Protein AF-A0A934SQM3-F1 (afdb_monomer_lite)

Radius of gyration: 33.52 Å; chains: 1; bounding box: 64×57×64 Å

Foldseek 3Di:
DQDPVNVVVVVVVVVVVVVVVVVVVVVVVVVVVVVVCVVVVPDVVNVVVPPPVPPPPPPPCPPPPQPQQQFAPDPPDTDSPDPDDDDPVCVVQCVPPRNVSRNVRGDD

pLDDT: mean 78.28, std 13.0, range [48.25, 94.12]

Structure (mmCIF, N/CA/C/O backbone):
data_AF-A0A934SQM3-F1
#
_entry.id   AF-A0A934SQM3-F1
#
loop_
_atom_site.group_PDB
_atom_site.id
_atom_site.type_symbol
_atom_site.label_atom_id
_atom_site.label_alt_id
_atom_site.label_comp_id
_atom_site.label_asym_id
_atom_site.label_entity_id
_atom_site.label_seq_id
_atom_site.pdbx_PDB_ins_code
_atom_site.Cartn_x
_atom_site.Cartn_y
_atom_site.Cartn_z
_atom_site.occupancy
_atom_site.B_iso_or_equiv
_atom_site.auth_seq_id
_atom_site.auth_comp_id
_atom_site.auth_asym_id
_atom_site.auth_atom_id
_atom_site.pdbx_PDB_model_num
ATOM 1 N N . MET A 1 1 ? -11.418 -3.636 40.369 1.00 63.69 1 MET A N 1
ATOM 2 C CA . MET A 1 1 ? -10.398 -4.090 39.401 1.00 63.69 1 MET A CA 1
ATOM 3 C C . MET A 1 1 ? -11.100 -4.240 38.066 1.00 63.69 1 MET A C 1
ATOM 5 O O . MET A 1 1 ? -12.050 -5.009 38.017 1.00 63.69 1 MET A O 1
ATOM 9 N N . THR A 1 2 ? -10.732 -3.470 37.041 1.00 70.06 2 THR A N 1
ATOM 10 C CA . THR A 1 2 ? -11.282 -3.677 35.693 1.00 70.06 2 THR A CA 1
ATOM 11 C C . THR A 1 2 ? -10.846 -5.050 35.206 1.00 70.06 2 THR A C 1
ATOM 13 O O . THR A 1 2 ? -9.671 -5.411 35.302 1.00 70.06 2 THR A O 1
ATOM 16 N N . THR A 1 3 ? -11.800 -5.856 34.760 1.00 89.19 3 THR A N 1
ATOM 17 C CA . THR A 1 3 ? -11.498 -7.218 34.319 1.00 89.19 3 THR A CA 1
ATOM 18 C C . THR A 1 3 ? -10.890 -7.184 32.919 1.00 89.19 3 THR A C 1
ATOM 20 O O . THR A 1 3 ? -11.181 -6.300 32.110 1.00 89.19 3 THR A O 1
ATOM 23 N N . LEU A 1 4 ? -10.041 -8.161 32.598 1.00 89.94 4 LEU A N 1
ATOM 24 C CA . LEU A 1 4 ? -9.428 -8.271 31.269 1.00 89.94 4 LEU A CA 1
ATOM 25 C C . LEU A 1 4 ? -10.486 -8.338 30.147 1.00 89.94 4 LEU A C 1
ATOM 27 O O . LEU A 1 4 ? -10.278 -7.807 29.058 1.00 89.94 4 LEU A O 1
ATOM 31 N N . ALA A 1 5 ? -11.654 -8.919 30.438 1.00 89.38 5 ALA A N 1
ATOM 32 C CA . ALA A 1 5 ? -12.787 -8.972 29.519 1.00 89.38 5 ALA A CA 1
ATOM 33 C C . ALA A 1 5 ? -13.370 -7.581 29.202 1.00 89.38 5 ALA A C 1
ATOM 35 O O . ALA A 1 5 ? -13.632 -7.277 28.038 1.00 89.38 5 ALA A O 1
ATOM 36 N N . GLU A 1 6 ? -13.530 -6.714 30.206 1.00 89.88 6 GLU A N 1
ATOM 37 C CA . GLU A 1 6 ? -14.031 -5.344 30.017 1.00 89.88 6 GLU A CA 1
ATOM 38 C C . GLU A 1 6 ? -13.049 -4.477 29.219 1.00 89.88 6 GLU A C 1
ATOM 40 O O . GLU A 1 6 ? -13.468 -3.707 28.352 1.00 89.88 6 GLU A O 1
ATOM 45 N N . LEU A 1 7 ? -11.741 -4.635 29.459 1.00 92.88 7 LEU A N 1
ATOM 46 C CA . LEU A 1 7 ? -10.703 -3.954 28.677 1.00 92.88 7 LEU A CA 1
ATOM 47 C C . LEU A 1 7 ? -10.741 -4.374 27.204 1.00 92.88 7 LEU A C 1
ATOM 49 O O . LEU A 1 7 ? -10.755 -3.513 26.325 1.00 92.88 7 LEU A O 1
ATOM 53 N N . ASN A 1 8 ? -10.830 -5.677 26.926 1.00 92.31 8 ASN A N 1
ATOM 54 C CA . ASN A 1 8 ? -10.897 -6.184 25.555 1.00 92.31 8 ASN A CA 1
ATOM 55 C C . ASN A 1 8 ? -12.153 -5.707 24.818 1.00 92.31 8 ASN A C 1
ATOM 57 O O . ASN A 1 8 ? -12.070 -5.328 23.650 1.00 92.31 8 ASN A O 1
ATOM 61 N N . LYS A 1 9 ? -13.304 -5.662 25.500 1.00 94.00 9 LYS A N 1
ATOM 62 C CA . LYS A 1 9 ? -14.544 -5.135 24.917 1.00 94.00 9 LYS A CA 1
ATOM 63 C C . LYS A 1 9 ? -14.394 -3.664 24.518 1.00 94.00 9 LYS A C 1
ATOM 65 O O . LYS A 1 9 ? -14.745 -3.293 23.401 1.00 94.00 9 LYS A O 1
ATOM 70 N N . LYS A 1 10 ? -13.790 -2.849 25.387 1.00 91.69 10 LYS A N 1
ATOM 71 C CA . LYS A 1 10 ? -13.544 -1.426 25.116 1.00 91.69 10 LYS A CA 1
ATOM 72 C C . LYS A 1 10 ? -12.554 -1.205 23.967 1.00 91.69 10 LYS A C 1
ATOM 74 O O . LYS A 1 10 ? -12.735 -0.281 23.180 1.00 91.69 10 LYS A O 1
ATOM 79 N N . ILE A 1 11 ? -11.535 -2.060 23.837 1.00 93.75 11 ILE A N 1
ATOM 80 C CA . ILE A 1 11 ? -10.600 -2.034 22.700 1.00 93.75 11 ILE A CA 1
ATOM 81 C C . ILE A 1 11 ? -11.339 -2.335 21.394 1.00 93.75 11 ILE A C 1
ATOM 83 O O . ILE A 1 11 ? -11.167 -1.601 20.423 1.00 93.75 11 ILE A O 1
ATOM 87 N N . ALA A 1 12 ? -12.178 -3.372 21.372 1.00 93.06 12 ALA A N 1
ATOM 88 C CA . ALA A 1 12 ? -12.932 -3.748 20.179 1.00 93.06 12 ALA A CA 1
ATOM 89 C C . ALA A 1 12 ? -13.899 -2.637 19.733 1.00 93.06 12 ALA A C 1
ATOM 91 O O . ALA A 1 12 ? -13.946 -2.297 18.552 1.00 93.06 12 ALA A O 1
ATOM 92 N N . GLU A 1 13 ? -14.619 -2.020 20.675 1.00 92.69 13 GLU A N 1
ATOM 93 C CA . GLU A 1 13 ? -15.503 -0.882 20.392 1.00 92.69 13 GLU A CA 1
ATOM 94 C C . GLU A 1 13 ? -14.725 0.318 19.832 1.00 92.69 13 GLU A C 1
ATOM 96 O O . GLU A 1 13 ? -15.120 0.902 18.822 1.00 92.69 13 GLU A O 1
ATOM 101 N N . MET A 1 14 ? -13.577 0.649 20.430 1.00 94.12 14 MET A N 1
ATOM 102 C CA . MET A 1 14 ? -12.735 1.757 19.974 1.00 94.12 14 MET A CA 1
ATOM 103 C C . MET A 1 14 ? -12.121 1.490 18.591 1.00 94.12 14 MET A C 1
ATOM 105 O O . MET A 1 14 ? -12.052 2.391 17.756 1.00 94.12 14 MET A O 1
ATOM 109 N N . GLN A 1 15 ? -11.724 0.248 18.308 1.00 92.25 15 GLN A N 1
ATOM 110 C CA . GLN A 1 15 ? -11.250 -0.157 16.982 1.00 92.25 15 GLN A CA 1
ATOM 111 C C . GLN A 1 15 ? -12.362 -0.086 15.932 1.00 92.25 15 GLN A C 1
ATOM 113 O O . GLN A 1 15 ? -12.119 0.386 14.822 1.00 92.25 15 GLN A O 1
ATOM 118 N N . ALA A 1 16 ? -13.585 -0.502 16.273 1.00 93.00 16 ALA A N 1
ATOM 119 C CA . ALA A 1 16 ? -14.733 -0.388 15.378 1.00 93.00 16 ALA A CA 1
ATOM 120 C C . ALA A 1 16 ? -15.033 1.081 15.037 1.00 93.00 16 ALA A C 1
ATOM 122 O O . ALA A 1 16 ? -15.233 1.413 13.869 1.00 93.00 16 ALA A O 1
ATOM 123 N N . GLN A 1 17 ? -14.984 1.974 16.030 1.00 89.31 17 GLN A N 1
ATOM 124 C CA . GLN A 1 17 ? -15.137 3.416 15.821 1.00 89.31 17 GLN A CA 1
ATOM 125 C C . GLN A 1 17 ? -14.026 3.997 14.938 1.00 89.31 17 GLN A C 1
ATOM 127 O O . GLN A 1 17 ? -14.315 4.735 13.996 1.00 89.31 17 GLN A O 1
ATOM 132 N N . ALA A 1 18 ? -12.766 3.628 15.188 1.00 90.06 18 ALA A N 1
ATOM 133 C CA . ALA A 1 18 ? -11.634 4.079 14.381 1.00 90.06 18 ALA A CA 1
ATOM 134 C C . ALA A 1 18 ? -11.746 3.614 12.920 1.00 90.06 18 ALA A C 1
ATOM 136 O O . ALA A 1 18 ? -11.501 4.391 11.996 1.00 90.06 18 ALA A O 1
ATOM 137 N N . ASN A 1 19 ? -12.157 2.363 12.700 1.00 90.69 19 ASN A N 1
ATOM 138 C CA . ASN A 1 19 ? -12.364 1.825 11.359 1.00 90.69 19 ASN A CA 1
ATOM 139 C C . ASN A 1 19 ? -13.492 2.553 10.632 1.00 90.69 19 ASN A C 1
ATOM 141 O O . ASN A 1 19 ? -13.295 2.955 9.487 1.00 90.69 19 ASN A O 1
ATOM 145 N N . LYS A 1 20 ? -14.618 2.795 11.312 1.00 90.69 20 LYS A N 1
ATOM 146 C CA . LYS A 1 20 ? -15.749 3.540 10.753 1.00 90.69 20 LYS A CA 1
ATOM 147 C C . LYS A 1 20 ? -15.337 4.953 10.331 1.00 90.69 20 LYS A C 1
ATOM 149 O O . LYS A 1 20 ? -15.552 5.333 9.186 1.00 90.69 20 LYS A O 1
ATOM 154 N N . MET A 1 21 ? -14.641 5.686 11.203 1.00 90.31 21 MET A N 1
ATOM 155 C CA . MET A 1 21 ? -14.149 7.034 10.891 1.00 90.31 21 MET A CA 1
ATOM 156 C C . MET A 1 21 ? -13.151 7.028 9.723 1.00 90.31 21 MET A C 1
ATOM 158 O O . MET A 1 21 ? -13.128 7.941 8.901 1.00 90.31 21 MET A O 1
ATOM 162 N N . ARG A 1 22 ? -12.330 5.977 9.612 1.00 89.56 22 ARG A N 1
ATOM 163 C CA . ARG A 1 22 ? -11.402 5.809 8.490 1.00 89.56 22 ARG A CA 1
ATOM 164 C C . ARG A 1 22 ? -12.130 5.517 7.178 1.00 89.56 22 ARG A C 1
ATOM 166 O O . ARG A 1 22 ? -11.680 5.974 6.134 1.00 89.56 22 ARG A O 1
ATOM 173 N N . GLU A 1 23 ? -13.197 4.728 7.203 1.00 90.06 23 GLU A N 1
ATOM 174 C CA . GLU A 1 23 ? -14.008 4.428 6.018 1.00 90.06 23 GLU A CA 1
ATOM 175 C C . GLU A 1 23 ? -14.781 5.658 5.543 1.00 90.06 23 GLU A C 1
ATOM 177 O O . GLU A 1 23 ? -14.714 5.986 4.360 1.00 90.06 23 GLU A O 1
ATOM 182 N N . GLU A 1 24 ? -15.405 6.393 6.464 1.00 88.19 24 GLU A N 1
ATOM 183 C CA . GLU A 1 24 ? -16.077 7.665 6.179 1.00 88.19 24 GLU A CA 1
ATOM 184 C C . GLU A 1 24 ? -15.091 8.707 5.627 1.00 88.19 24 GLU A C 1
ATOM 186 O O . GLU A 1 24 ? -15.334 9.305 4.579 1.00 88.19 24 GLU A O 1
ATOM 191 N N . GLY A 1 25 ? -13.925 8.866 6.266 1.00 89.19 25 GLY A N 1
ATOM 192 C CA . GLY A 1 25 ? -12.877 9.773 5.793 1.00 89.19 25 GLY A CA 1
ATOM 193 C C . GLY A 1 25 ? -12.321 9.384 4.420 1.00 89.19 25 GLY A C 1
ATOM 194 O O . GLY A 1 25 ? -12.042 10.252 3.598 1.00 89.19 25 GLY A O 1
ATOM 195 N N . LYS A 1 26 ? -12.204 8.082 4.131 1.00 90.25 26 LYS A N 1
ATOM 196 C CA . LYS A 1 26 ? -11.815 7.597 2.800 1.00 90.25 26 LYS A CA 1
ATOM 197 C C . LYS A 1 26 ? -12.872 7.887 1.746 1.00 90.25 26 LYS A C 1
ATOM 199 O O . LYS A 1 26 ? -12.498 8.274 0.647 1.00 90.25 26 LYS A O 1
ATOM 204 N N . ALA A 1 27 ? -14.150 7.672 2.051 1.00 88.81 27 ALA A N 1
ATOM 205 C CA . ALA A 1 27 ? -15.235 7.951 1.115 1.00 88.81 27 ALA A CA 1
ATOM 206 C C . ALA A 1 27 ? -15.249 9.440 0.744 1.00 88.81 27 ALA A C 1
ATOM 208 O O . ALA A 1 27 ? -15.202 9.769 -0.438 1.00 88.81 27 ALA A O 1
ATOM 209 N N . ASN A 1 28 ? -15.163 10.314 1.750 1.00 92.94 28 ASN A N 1
ATOM 210 C CA . ASN A 1 28 ? -15.112 11.759 1.549 1.00 92.94 28 ASN A CA 1
ATOM 211 C C . ASN A 1 28 ? -13.864 12.185 0.748 1.00 92.94 28 ASN A C 1
ATOM 213 O O . ASN A 1 28 ? -13.965 12.905 -0.239 1.00 92.94 28 ASN A O 1
ATOM 217 N N . ALA A 1 29 ? -12.686 11.646 1.083 1.00 92.25 29 ALA A N 1
ATOM 218 C CA . ALA A 1 29 ? -11.466 11.920 0.321 1.00 92.25 29 ALA A CA 1
ATOM 219 C C . ALA A 1 29 ? -11.559 11.441 -1.140 1.00 92.25 29 ALA A C 1
ATOM 221 O O . ALA A 1 29 ? -11.053 12.104 -2.041 1.00 92.25 29 ALA A O 1
ATOM 222 N N . ILE A 1 30 ? -12.200 10.296 -1.399 1.00 90.06 30 ILE A N 1
ATOM 223 C CA . ILE A 1 30 ? -12.420 9.801 -2.764 1.00 90.06 30 ILE A CA 1
ATOM 224 C C . ILE A 1 30 ? -13.357 10.739 -3.532 1.00 90.06 30 ILE A C 1
ATOM 226 O O . ILE A 1 30 ? -13.103 10.997 -4.707 1.00 90.06 30 ILE A O 1
ATOM 230 N N . GLU A 1 31 ? -14.421 11.239 -2.906 1.00 91.75 31 GLU A N 1
ATOM 231 C CA . GLU A 1 31 ? -15.334 12.210 -3.521 1.00 91.75 31 GLU A CA 1
ATOM 232 C C . GLU A 1 31 ? -14.621 13.523 -3.853 1.00 91.75 31 GLU A C 1
ATOM 234 O O . GLU A 1 31 ? -14.711 13.989 -4.987 1.00 91.75 31 GLU A O 1
ATOM 239 N N . GLU A 1 32 ? -13.826 14.059 -2.926 1.00 91.38 32 GLU A N 1
ATOM 240 C CA . GLU A 1 32 ? -13.042 15.278 -3.147 1.00 91.38 32 GLU A CA 1
ATOM 241 C C . GLU A 1 32 ? -12.012 15.102 -4.276 1.00 91.38 32 GLU A C 1
ATOM 243 O O . GLU A 1 32 ? -11.856 15.970 -5.137 1.00 91.38 32 GLU A O 1
ATOM 248 N N . ILE A 1 33 ? -11.323 13.954 -4.322 1.00 90.19 33 ILE A N 1
ATOM 249 C CA . ILE A 1 33 ? -10.388 13.637 -5.409 1.00 90.19 33 ILE A CA 1
ATOM 250 C C . ILE A 1 33 ? -11.138 13.526 -6.738 1.00 90.19 33 ILE A C 1
ATOM 252 O O . ILE A 1 33 ? -10.644 14.032 -7.740 1.00 90.19 33 ILE A O 1
ATOM 256 N N . LYS A 1 34 ? -12.324 12.905 -6.774 1.00 88.12 34 LYS A N 1
ATOM 257 C CA . LYS A 1 34 ? -13.143 12.822 -7.996 1.00 88.12 34 LYS A CA 1
ATOM 258 C C . LYS A 1 34 ? -13.579 14.193 -8.495 1.00 88.12 34 LYS A C 1
ATOM 260 O O . LYS A 1 34 ? -13.417 14.460 -9.679 1.00 88.12 34 LYS A O 1
ATOM 265 N N . GLN A 1 35 ? -14.037 15.068 -7.605 1.00 91.69 35 GLN A N 1
ATOM 266 C CA . GLN A 1 35 ? -14.391 16.444 -7.960 1.00 91.69 35 GLN A CA 1
ATOM 267 C C . GLN A 1 35 ? -13.192 17.194 -8.547 1.00 91.69 35 GLN A C 1
ATOM 269 O O . GLN A 1 35 ? -13.301 17.789 -9.614 1.00 91.69 35 GLN A O 1
ATOM 274 N N . LYS A 1 36 ? -12.019 17.088 -7.913 1.00 91.12 36 LYS A N 1
ATOM 275 C CA . LYS A 1 36 ? -10.779 17.684 -8.432 1.00 91.12 36 LYS A CA 1
ATOM 276 C C . LYS A 1 36 ? -10.342 17.064 -9.763 1.00 91.12 36 LYS A C 1
ATOM 278 O O . LYS A 1 36 ? -9.829 17.772 -10.624 1.00 91.12 36 LYS A O 1
ATOM 283 N N . MET A 1 37 ? -10.540 15.760 -9.959 1.00 88.44 37 MET A N 1
ATOM 284 C CA . MET A 1 37 ? -10.265 15.113 -11.246 1.00 88.44 37 MET A CA 1
ATOM 285 C C . MET A 1 37 ? -11.161 15.666 -12.358 1.00 88.44 37 MET A C 1
ATOM 287 O O . MET A 1 37 ? -10.663 15.914 -13.452 1.00 88.44 37 MET A O 1
ATOM 291 N N . GLU A 1 38 ? -12.445 15.903 -12.082 1.00 88.88 38 GLU A N 1
ATOM 292 C CA . GLU A 1 38 ? -13.386 16.490 -13.044 1.00 88.88 38 GLU A CA 1
ATOM 293 C C . GLU A 1 38 ? -13.096 17.974 -13.320 1.00 88.88 38 GLU A C 1
ATOM 295 O O . GLU A 1 38 ? -13.052 18.374 -14.481 1.00 88.88 38 GLU A O 1
ATOM 300 N N . GLU A 1 39 ? -12.835 18.777 -12.282 1.00 92.00 39 GLU A N 1
ATOM 301 C CA . GLU A 1 39 ? -12.562 20.219 -12.399 1.00 92.00 39 GLU A CA 1
ATOM 302 C C . GLU A 1 39 ? -11.300 20.513 -13.219 1.00 92.00 39 GLU A C 1
ATOM 304 O O . GLU A 1 39 ? -11.292 21.395 -14.078 1.00 92.00 39 GLU A O 1
ATOM 309 N N . PHE A 1 40 ? -10.233 19.751 -12.978 1.00 90.12 40 PHE A N 1
ATOM 310 C CA . PHE A 1 40 ? -8.936 19.959 -13.621 1.00 90.12 40 PHE A CA 1
ATOM 311 C C . PHE A 1 40 ? -8.682 19.010 -14.800 1.00 90.12 40 PHE A C 1
ATOM 313 O O . PHE A 1 40 ? -7.572 18.993 -15.332 1.00 90.12 40 PHE A O 1
ATOM 320 N N . ALA A 1 41 ? -9.682 18.214 -15.200 1.00 86.88 41 ALA A N 1
ATOM 321 C CA . ALA A 1 41 ? -9.558 17.162 -16.213 1.00 86.88 41 ALA A CA 1
ATOM 322 C C . ALA A 1 41 ? -8.340 16.235 -15.983 1.00 86.88 41 ALA A C 1
ATOM 324 O O . ALA A 1 41 ? -7.684 15.800 -16.931 1.00 86.88 41 ALA A O 1
ATOM 325 N N . ILE A 1 42 ? -8.024 15.946 -14.715 1.00 86.06 42 ILE A N 1
ATOM 326 C CA . ILE A 1 42 ? -6.892 15.101 -14.317 1.00 86.06 42 ILE A CA 1
ATOM 327 C C . ILE A 1 42 ? -7.301 13.643 -14.479 1.00 86.06 42 ILE A C 1
ATOM 329 O O . ILE A 1 42 ? -8.277 13.180 -13.886 1.00 86.06 42 ILE A O 1
ATOM 333 N N . THR A 1 43 ? -6.515 12.887 -15.236 1.00 83.62 43 THR A N 1
ATOM 334 C CA . THR A 1 43 ? -6.712 11.445 -15.369 1.00 83.62 43 THR A CA 1
ATOM 335 C C . THR A 1 43 ? -5.907 10.678 -14.309 1.00 83.62 43 THR A C 1
ATOM 337 O O . THR A 1 43 ? -4.870 11.155 -13.840 1.00 83.62 43 THR A O 1
ATOM 340 N N . PRO A 1 44 ? -6.301 9.444 -13.932 1.00 80.56 44 PRO A N 1
ATOM 341 C CA . PRO A 1 44 ? -5.486 8.591 -13.054 1.00 80.56 44 PRO A CA 1
ATOM 342 C C . PRO A 1 44 ? -4.045 8.379 -13.560 1.00 80.56 44 PRO A C 1
ATOM 344 O O . PRO A 1 44 ? -3.130 8.104 -12.783 1.00 80.56 44 PRO A O 1
ATOM 347 N N . GLN A 1 45 ? -3.834 8.514 -14.867 1.00 80.00 45 GLN A N 1
ATOM 348 C CA . GLN A 1 45 ? -2.547 8.436 -15.538 1.00 80.00 45 GLN A CA 1
ATOM 349 C C . GLN A 1 45 ? -1.661 9.641 -15.199 1.00 80.00 45 GLN A C 1
ATOM 351 O O . GLN A 1 45 ? -0.470 9.443 -14.959 1.00 80.00 45 GLN A O 1
ATOM 356 N N . ASP A 1 46 ? -2.237 10.841 -15.090 1.00 77.69 46 ASP A N 1
ATOM 357 C CA . ASP A 1 46 ? -1.531 12.071 -14.695 1.00 77.69 46 ASP A CA 1
ATOM 358 C C . ASP A 1 46 ? -1.100 12.037 -13.223 1.00 77.69 46 ASP A C 1
ATOM 360 O O . ASP A 1 46 ? -0.063 12.583 -12.851 1.00 77.69 46 ASP A O 1
ATOM 364 N N . LEU A 1 47 ? -1.849 11.310 -12.389 1.00 80.19 47 LEU A N 1
ATOM 365 C CA . LEU A 1 47 ? -1.495 11.024 -10.995 1.00 80.19 47 LEU A CA 1
ATOM 366 C C . LEU A 1 47 ? -0.440 9.910 -10.850 1.00 80.19 47 LEU A C 1
ATOM 368 O O . LEU A 1 47 ? -0.070 9.541 -9.736 1.00 80.19 47 LEU A O 1
ATOM 372 N N . GLY A 1 48 ? 0.040 9.338 -11.959 1.00 77.75 48 GLY A N 1
ATOM 373 C CA . GLY A 1 48 ? 1.039 8.269 -11.948 1.00 77.75 48 GLY A CA 1
ATOM 374 C C . GLY A 1 48 ? 0.495 6.887 -11.563 1.00 77.75 48 GLY A C 1
ATOM 375 O O . GLY A 1 48 ? 1.287 5.963 -11.379 1.00 77.75 48 GLY A O 1
ATOM 376 N N . PHE A 1 49 ? -0.833 6.708 -11.482 1.00 74.06 49 PHE A N 1
ATOM 377 C CA . PHE A 1 49 ? -1.470 5.392 -11.294 1.00 74.06 49 PHE A CA 1
ATOM 378 C C . PHE A 1 49 ? -1.603 4.601 -12.601 1.00 74.06 49 PHE A C 1
ATOM 380 O O . PHE A 1 49 ? -1.982 3.426 -12.592 1.00 74.06 49 PHE A O 1
ATOM 387 N N . GLY A 1 50 ? -1.262 5.217 -13.735 1.00 60.97 50 GLY A N 1
ATOM 388 C CA . GLY A 1 50 ? -1.094 4.502 -14.990 1.00 60.97 50 GLY A CA 1
ATOM 389 C C . GLY A 1 50 ? 0.012 3.460 -14.845 1.00 60.97 50 GLY A C 1
ATOM 390 O O . GLY A 1 50 ? 1.136 3.791 -14.466 1.00 60.97 50 GLY A O 1
ATOM 391 N N . HIS A 1 51 ? -0.287 2.200 -15.173 1.00 60.16 51 HIS A N 1
ATOM 392 C CA . HIS A 1 51 ? 0.739 1.187 -15.398 1.00 60.16 51 HIS A CA 1
ATOM 393 C C . HIS A 1 51 ? 1.619 1.670 -16.554 1.00 60.16 51 HIS A C 1
ATOM 395 O O . HIS A 1 51 ? 1.372 1.363 -17.717 1.00 60.16 51 HIS A O 1
ATOM 401 N N . GLN A 1 52 ? 2.667 2.430 -16.239 1.00 60.22 52 GLN A N 1
ATOM 402 C CA . GLN A 1 52 ? 3.830 2.527 -17.095 1.00 60.22 52 GLN A CA 1
ATOM 403 C C . GLN A 1 52 ? 4.338 1.094 -17.172 1.00 60.22 52 GLN A C 1
ATOM 405 O O . GLN A 1 52 ? 5.001 0.613 -16.249 1.00 60.22 52 GLN A O 1
ATOM 410 N N . ALA A 1 53 ? 3.940 0.374 -18.223 1.00 59.78 53 ALA A N 1
ATOM 411 C CA . ALA A 1 53 ? 4.579 -0.863 -18.610 1.00 59.78 53 ALA A CA 1
ATOM 412 C C . ALA A 1 53 ? 6.051 -0.494 -18.721 1.00 59.78 53 ALA A C 1
ATOM 414 O O . ALA A 1 53 ? 6.456 0.142 -19.692 1.00 59.78 53 ALA A O 1
ATOM 415 N N . LYS A 1 54 ? 6.829 -0.759 -17.661 1.00 60.97 54 LYS A N 1
ATOM 416 C CA . LYS A 1 54 ? 8.253 -0.461 -17.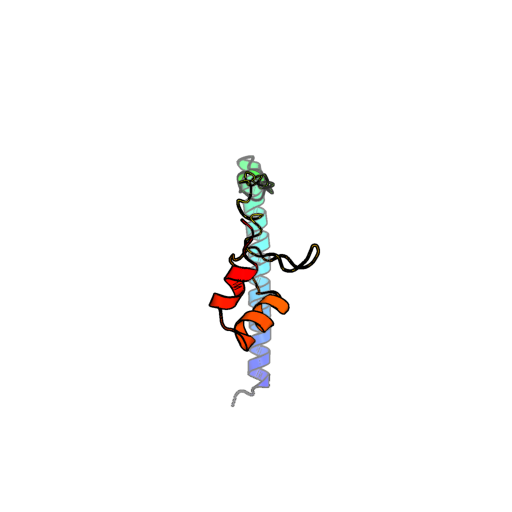654 1.00 60.97 54 LYS A CA 1
ATOM 417 C C . LYS A 1 54 ? 8.769 -1.204 -18.861 1.00 60.97 54 LYS A C 1
ATOM 419 O O . LYS A 1 54 ? 8.773 -2.435 -18.839 1.00 60.97 54 LYS A O 1
ATOM 424 N N . ALA A 1 55 ? 9.114 -0.462 -19.914 1.00 56.84 55 ALA A N 1
ATOM 425 C CA . ALA A 1 55 ? 9.713 -1.027 -21.101 1.00 56.84 55 ALA A CA 1
ATOM 426 C C . ALA A 1 55 ? 10.843 -1.894 -20.571 1.00 56.84 55 ALA A C 1
ATOM 428 O O . ALA A 1 55 ? 11.751 -1.399 -19.891 1.00 56.84 55 ALA A O 1
ATOM 429 N N . LYS A 1 56 ? 10.675 -3.210 -20.720 1.00 57.44 56 LYS A N 1
ATOM 430 C CA . LYS A 1 56 ? 11.600 -4.204 -20.204 1.00 57.44 56 LYS A CA 1
ATOM 431 C C . LYS A 1 56 ? 12.900 -3.846 -20.886 1.00 57.44 56 LYS A C 1
ATOM 433 O O . LYS A 1 56 ? 13.022 -4.099 -22.078 1.00 57.44 56 LYS A O 1
ATOM 438 N N . LYS A 1 57 ? 13.803 -3.153 -20.176 1.00 56.78 57 LYS A N 1
ATOM 439 C CA . LYS A 1 57 ? 15.112 -2.789 -20.708 1.00 56.78 57 LYS A CA 1
ATOM 440 C C . LYS A 1 57 ? 15.686 -4.112 -21.172 1.00 56.78 57 LYS A C 1
ATOM 442 O O . LYS A 1 57 ? 16.002 -4.963 -20.339 1.00 56.78 57 LYS A O 1
ATOM 447 N N . THR A 1 58 ? 15.701 -4.329 -22.482 1.00 54.84 58 THR A N 1
ATOM 448 C CA . THR A 1 58 ? 16.371 -5.462 -23.091 1.00 54.84 58 THR A CA 1
ATOM 449 C C . THR A 1 58 ? 17.808 -5.244 -22.699 1.00 54.84 58 THR A C 1
ATOM 451 O O . THR A 1 58 ? 18.475 -4.349 -23.216 1.00 54.84 58 THR A O 1
ATOM 454 N N . LYS A 1 59 ? 18.220 -5.949 -21.644 1.00 54.44 59 LYS A N 1
ATOM 455 C CA . LYS A 1 59 ? 19.579 -5.926 -21.143 1.00 54.44 59 LYS A CA 1
ATOM 456 C C . LYS A 1 59 ? 20.417 -6.242 -22.364 1.00 54.44 59 LYS A C 1
ATOM 458 O O . LYS A 1 59 ? 20.270 -7.334 -22.907 1.00 54.44 59 LYS A O 1
ATOM 463 N N . ALA A 1 60 ? 21.162 -5.246 -22.845 1.00 54.06 60 ALA A N 1
ATOM 464 C CA . ALA A 1 60 ? 22.079 -5.429 -23.949 1.00 54.06 60 ALA A CA 1
ATOM 465 C C . ALA A 1 60 ? 22.853 -6.699 -23.624 1.00 54.06 60 ALA A C 1
ATOM 467 O O . ALA A 1 60 ? 23.434 -6.810 -22.538 1.00 54.06 60 ALA A O 1
ATOM 468 N N . THR A 1 61 ? 22.719 -7.696 -24.489 1.00 52.19 61 THR A N 1
ATOM 469 C CA . THR A 1 61 ? 23.381 -8.981 -24.364 1.00 52.19 61 THR A CA 1
ATOM 470 C C . THR A 1 61 ? 24.867 -8.683 -24.481 1.00 52.19 61 THR A C 1
ATOM 472 O O . THR A 1 61 ? 25.438 -8.691 -25.566 1.00 52.19 61 THR A O 1
ATOM 475 N N . SER A 1 62 ? 25.506 -8.350 -23.357 1.00 54.53 62 SER A N 1
ATOM 476 C CA . SER A 1 62 ? 26.945 -8.479 -23.248 1.00 54.53 62 SER A CA 1
ATOM 477 C C . SER A 1 62 ? 27.203 -9.946 -23.529 1.00 54.53 62 SER A C 1
ATOM 479 O O . SER A 1 62 ? 26.770 -10.802 -22.752 1.00 54.53 62 SER A O 1
ATOM 481 N N . ILE A 1 63 ? 27.813 -10.229 -24.676 1.00 56.25 63 ILE A N 1
ATOM 482 C CA . ILE A 1 63 ? 28.292 -11.558 -25.035 1.00 56.25 63 ILE A CA 1
ATOM 483 C C . ILE A 1 63 ? 29.013 -12.096 -23.793 1.00 56.25 63 ILE A C 1
ATOM 485 O O . ILE A 1 63 ? 29.990 -11.475 -23.359 1.00 56.25 63 ILE A O 1
ATOM 489 N N . PRO A 1 64 ? 28.521 -13.170 -23.150 1.00 48.25 64 PRO A N 1
ATOM 490 C CA . PRO A 1 64 ? 29.195 -13.695 -21.983 1.00 48.25 64 PRO A CA 1
ATOM 491 C C . PRO A 1 64 ? 30.564 -14.181 -22.449 1.00 48.25 64 PRO A C 1
ATOM 493 O O . PRO A 1 64 ? 30.651 -15.113 -23.246 1.00 48.25 64 PRO A O 1
ATOM 496 N N . LYS A 1 65 ? 31.640 -13.600 -21.914 1.00 54.22 65 LYS A N 1
ATOM 497 C CA . LYS A 1 65 ? 33.007 -14.154 -21.981 1.00 54.22 65 LYS A CA 1
ATOM 498 C C . LYS A 1 65 ? 33.136 -15.494 -21.220 1.00 54.22 65 LYS A C 1
ATOM 500 O O . LYS A 1 65 ? 34.229 -15.892 -20.849 1.00 54.22 65 LYS A O 1
ATOM 505 N N . ASP A 1 66 ? 32.026 -16.198 -20.999 1.00 51.91 66 ASP A N 1
ATOM 506 C CA . ASP A 1 66 ? 31.851 -17.243 -19.985 1.00 51.91 66 ASP A CA 1
ATOM 507 C C . ASP A 1 66 ? 31.639 -18.648 -20.575 1.00 51.91 66 ASP A C 1
ATOM 509 O O . ASP A 1 66 ? 31.142 -19.556 -19.915 1.00 51.91 66 ASP A O 1
ATOM 513 N N . ARG A 1 67 ? 32.047 -18.863 -21.829 1.00 53.62 67 ARG A N 1
ATOM 514 C CA . ARG A 1 67 ? 32.203 -20.214 -22.403 1.00 53.62 67 ARG A CA 1
ATOM 515 C C . ARG A 1 67 ? 33.651 -20.565 -22.724 1.00 53.62 67 ARG A C 1
ATOM 517 O O . ARG A 1 67 ? 33.902 -21.423 -23.564 1.00 53.62 67 ARG A O 1
ATOM 524 N N . ILE A 1 68 ? 34.611 -19.946 -22.044 1.00 59.78 68 ILE A N 1
ATOM 525 C CA . ILE A 1 68 ? 35.971 -20.480 -22.053 1.00 59.78 68 ILE A CA 1
ATOM 526 C C . ILE A 1 68 ? 35.944 -21.693 -21.121 1.00 59.78 68 ILE A C 1
ATOM 528 O O . ILE A 1 68 ? 35.943 -21.561 -19.899 1.00 59.78 68 ILE A O 1
ATOM 532 N N . VAL A 1 69 ? 35.822 -22.889 -21.699 1.00 61.88 69 VAL A N 1
ATOM 533 C CA . VAL A 1 69 ? 36.182 -24.116 -20.984 1.00 61.88 69 VAL A CA 1
ATOM 534 C C . VAL A 1 69 ? 37.648 -23.934 -20.616 1.00 61.88 69 VAL A C 1
ATOM 536 O O . VAL A 1 69 ? 38.463 -23.704 -21.503 1.00 61.88 69 VAL A O 1
ATOM 539 N N . ALA A 1 70 ? 37.954 -23.918 -19.322 1.00 71.25 70 ALA A N 1
ATOM 540 C CA . ALA A 1 70 ? 39.322 -23.775 -18.839 1.00 71.25 70 ALA A CA 1
ATOM 541 C C . ALA A 1 70 ? 39.925 -25.147 -18.536 1.00 71.25 70 ALA A C 1
ATOM 543 O O . ALA A 1 70 ? 41.129 -25.317 -18.672 1.00 71.25 70 ALA A O 1
ATOM 544 N N . TYR A 1 71 ? 39.091 -26.123 -18.156 1.00 78.12 71 TYR A N 1
ATOM 545 C CA . TYR A 1 71 ? 39.500 -27.479 -17.819 1.00 78.12 71 TYR A CA 1
ATOM 546 C C . TYR A 1 71 ? 38.518 -28.515 -18.392 1.00 78.12 71 TYR A C 1
ATOM 548 O O . TYR A 1 71 ? 37.304 -28.370 -18.243 1.00 78.12 71 TYR A O 1
ATOM 556 N N . LYS A 1 72 ? 39.013 -29.580 -19.027 1.00 80.75 72 LYS A N 1
ATOM 557 C CA . LYS A 1 72 ? 38.218 -30.657 -19.639 1.00 80.75 72 LYS A CA 1
ATOM 558 C C . LYS A 1 72 ? 38.799 -32.021 -19.273 1.00 80.75 72 LYS A C 1
ATOM 560 O O . LYS A 1 72 ? 39.950 -32.304 -19.586 1.00 80.75 72 LYS A O 1
ATOM 565 N N . LYS A 1 73 ? 37.982 -32.876 -18.652 1.00 78.44 73 LYS A N 1
ATOM 566 C CA . LYS A 1 73 ? 38.320 -34.282 -18.374 1.00 78.44 73 LYS A CA 1
ATOM 567 C C . LYS A 1 73 ? 37.730 -35.230 -19.422 1.00 78.44 73 LYS A C 1
ATOM 569 O O . LYS A 1 73 ? 38.380 -36.197 -19.801 1.00 78.44 73 LYS A O 1
ATOM 574 N N . SER A 1 74 ? 36.536 -34.929 -19.934 1.00 74.56 74 SER A N 1
ATOM 575 C CA . SER A 1 74 ? 35.879 -35.676 -21.017 1.00 74.56 74 SER A CA 1
ATOM 576 C C . SER A 1 74 ? 34.934 -34.766 -21.815 1.00 74.56 74 SER A C 1
ATOM 578 O O . SER A 1 74 ? 34.778 -33.590 -21.491 1.00 74.56 74 SER A O 1
ATOM 580 N N . GLU A 1 75 ? 34.321 -35.267 -22.892 1.00 66.75 75 GLU A N 1
ATOM 581 C CA . GLU A 1 75 ? 33.392 -34.481 -23.724 1.00 66.75 75 GLU A CA 1
ATOM 582 C C . GLU A 1 75 ? 32.167 -33.970 -22.949 1.00 66.75 75 GLU A C 1
ATOM 584 O O . GLU A 1 75 ? 31.670 -32.884 -23.236 1.00 66.75 75 GLU A O 1
ATOM 589 N N . THR A 1 76 ? 31.756 -34.695 -21.905 1.00 70.62 76 THR A N 1
ATOM 590 C CA . THR A 1 76 ? 30.645 -34.333 -21.016 1.00 70.62 76 THR A CA 1
ATOM 591 C C . THR A 1 76 ? 31.097 -33.649 -1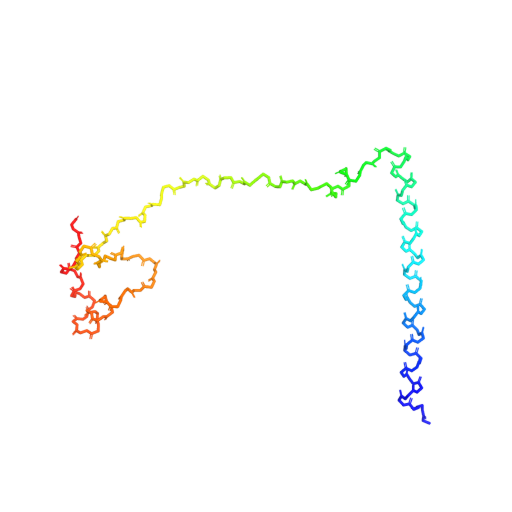9.722 1.00 70.62 76 THR A C 1
ATOM 593 O O . THR A 1 76 ? 30.301 -32.968 -19.079 1.00 70.62 76 THR A O 1
ATOM 596 N N . GLU A 1 77 ? 32.364 -33.803 -19.321 1.00 78.00 77 GLU A N 1
ATOM 597 C CA . GLU A 1 77 ? 32.915 -33.253 -18.078 1.00 78.00 77 GLU A CA 1
ATOM 598 C C . GLU A 1 77 ? 33.877 -32.088 -18.356 1.00 78.00 77 GLU A C 1
ATOM 600 O O . GLU A 1 77 ? 35.101 -32.243 -18.427 1.00 78.00 77 GLU A O 1
ATOM 605 N N . THR A 1 78 ? 33.307 -30.889 -18.480 1.00 79.00 78 THR A N 1
ATOM 606 C CA . THR A 1 78 ? 34.034 -29.623 -18.673 1.00 79.00 78 THR A CA 1
ATOM 607 C C . THR A 1 78 ? 33.797 -28.659 -17.513 1.00 79.00 78 THR A C 1
ATOM 609 O O . THR A 1 78 ? 32.685 -28.573 -16.994 1.00 79.00 78 THR A O 1
ATOM 612 N N . TRP A 1 79 ? 34.812 -27.884 -17.137 1.00 81.25 79 TRP A N 1
ATOM 613 C CA . TRP A 1 79 ? 34.732 -26.835 -16.124 1.00 81.25 79 TRP A CA 1
ATOM 614 C C . TRP A 1 79 ? 35.361 -25.535 -16.637 1.00 81.25 79 TRP A C 1
ATOM 616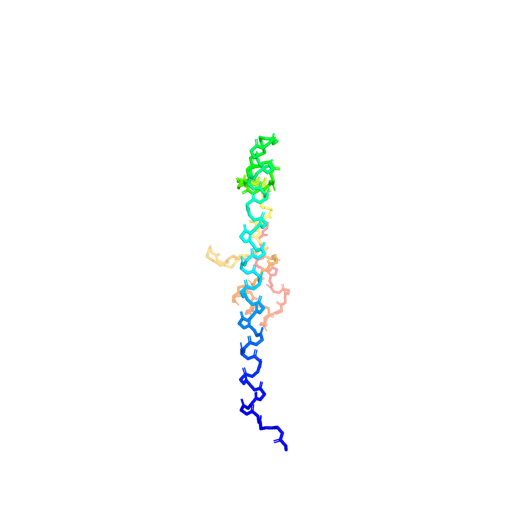 O O . TRP A 1 79 ? 36.471 -25.524 -17.166 1.00 81.25 79 TRP A O 1
ATOM 626 N N . SER A 1 80 ? 34.658 -24.415 -16.477 1.00 73.88 80 SER A N 1
ATOM 627 C CA . SER A 1 80 ? 35.104 -23.101 -16.963 1.00 73.88 80 SER A CA 1
ATOM 628 C C . SER A 1 80 ? 36.146 -22.422 -16.066 1.00 73.88 80 SER A C 1
ATOM 630 O O . SER A 1 80 ? 36.592 -21.327 -16.381 1.00 73.88 80 SER A O 1
ATOM 632 N N . GLY A 1 81 ? 36.532 -23.026 -14.933 1.00 71.38 81 GLY A N 1
ATOM 633 C CA . GLY A 1 81 ? 37.503 -22.434 -13.999 1.00 71.38 81 GLY A CA 1
ATOM 634 C C . GLY A 1 81 ? 37.032 -21.142 -13.309 1.00 71.38 81 GLY A C 1
ATOM 635 O O . GLY A 1 81 ? 37.796 -20.539 -12.561 1.00 71.38 81 GLY A O 1
ATOM 636 N N . GLY A 1 82 ? 35.790 -20.707 -13.565 1.00 72.06 82 GLY A N 1
ATOM 637 C CA . GLY A 1 82 ? 35.229 -19.431 -13.120 1.00 72.06 82 GLY A CA 1
ATOM 638 C C . GLY A 1 82 ? 34.402 -19.497 -11.829 1.00 72.06 82 GLY A C 1
ATOM 639 O O . GLY A 1 82 ? 34.443 -20.465 -11.066 1.00 72.06 82 GLY A O 1
ATOM 640 N N . ARG A 1 83 ? 33.618 -18.436 -11.581 1.00 55.47 83 ARG A N 1
ATOM 641 C CA . ARG A 1 83 ? 32.738 -18.309 -10.405 1.00 55.47 83 ARG A CA 1
ATOM 642 C C . ARG A 1 83 ? 31.520 -19.232 -10.537 1.00 55.47 83 ARG A C 1
ATOM 644 O O . ARG A 1 83 ? 30.546 -18.891 -11.196 1.00 55.47 83 ARG A O 1
ATOM 651 N N . GLY A 1 84 ? 31.565 -20.387 -9.878 1.00 66.69 84 GLY A N 1
ATOM 652 C CA . GLY A 1 84 ? 30.450 -21.332 -9.806 1.00 66.69 84 GLY A CA 1
ATOM 653 C C . GLY A 1 84 ? 30.791 -22.592 -9.003 1.00 66.69 84 GLY A C 1
ATOM 654 O O . GLY A 1 84 ? 31.953 -22.794 -8.637 1.00 66.69 84 GLY A O 1
ATOM 655 N N . PRO A 1 85 ? 29.796 -23.442 -8.695 1.00 72.88 85 PRO A N 1
ATOM 656 C CA . PRO A 1 85 ? 30.022 -24.686 -7.968 1.00 72.88 85 PRO A CA 1
ATOM 657 C C . PRO A 1 85 ? 30.973 -25.601 -8.747 1.00 72.88 85 PRO A C 1
ATOM 659 O O . PRO A 1 85 ? 30.745 -25.916 -9.915 1.00 72.88 85 PRO A O 1
ATO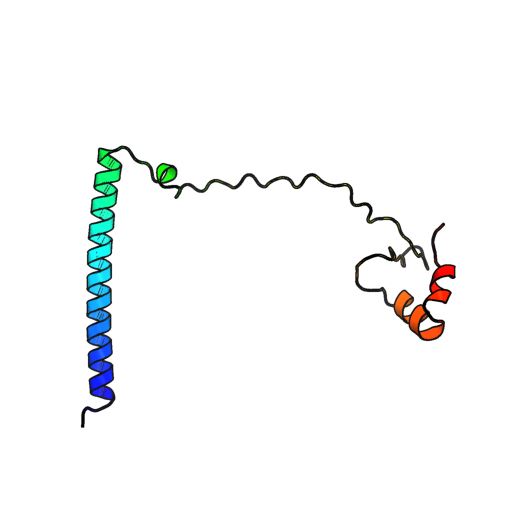M 662 N N . LYS A 1 86 ? 32.053 -26.035 -8.086 1.00 78.50 86 LYS A N 1
ATOM 663 C CA . LYS A 1 86 ? 33.021 -26.976 -8.663 1.00 78.50 86 LYS A CA 1
ATOM 664 C C . LYS A 1 86 ? 32.319 -28.313 -8.967 1.00 78.50 86 LYS A C 1
ATOM 666 O O . LYS A 1 86 ? 31.645 -28.833 -8.068 1.00 78.50 86 LYS A O 1
ATOM 671 N N . PRO A 1 87 ? 32.465 -28.884 -10.175 1.00 84.25 87 PRO A N 1
ATOM 672 C CA . PRO A 1 87 ? 31.927 -30.205 -10.482 1.00 84.25 87 PRO A CA 1
ATOM 673 C C . PRO A 1 87 ? 32.645 -31.284 -9.659 1.00 84.25 87 PRO A C 1
ATOM 675 O O . PRO A 1 87 ? 33.765 -31.073 -9.191 1.00 84.25 87 PRO A O 1
ATOM 678 N N . GLN A 1 88 ? 31.989 -32.431 -9.458 1.00 84.31 88 GLN A N 1
ATOM 679 C CA . GLN A 1 88 ? 32.469 -33.480 -8.544 1.00 84.31 88 GLN A CA 1
ATOM 680 C C . GLN A 1 88 ? 33.879 -33.964 -8.902 1.00 84.31 88 GLN A C 1
ATOM 682 O O . GLN A 1 88 ? 34.746 -33.995 -8.039 1.00 84.31 88 GLN A O 1
ATOM 687 N N . TRP A 1 89 ? 34.168 -34.178 -10.187 1.00 85.94 89 TRP A N 1
ATOM 688 C CA . TRP A 1 89 ? 35.499 -34.598 -10.630 1.00 85.94 89 TRP A CA 1
ATOM 689 C C . TRP A 1 89 ? 36.606 -33.577 -10.309 1.00 85.94 89 TRP A C 1
ATOM 691 O O . TRP A 1 89 ? 37.721 -33.976 -9.995 1.00 85.94 89 TRP A O 1
ATOM 701 N N . VAL A 1 90 ? 36.314 -32.268 -10.346 1.00 84.00 90 VAL A N 1
ATOM 702 C CA . VAL A 1 90 ? 37.282 -31.221 -9.964 1.00 84.00 90 VAL A CA 1
ATOM 703 C C . VAL A 1 90 ? 37.542 -31.275 -8.465 1.00 84.00 90 VAL A C 1
ATOM 705 O O . VAL A 1 90 ? 38.681 -31.118 -8.039 1.00 84.00 90 VAL A O 1
ATOM 708 N N . LYS A 1 91 ? 36.505 -31.518 -7.655 1.00 85.00 91 LYS A N 1
ATOM 709 C CA . LYS A 1 91 ? 36.665 -31.702 -6.207 1.00 85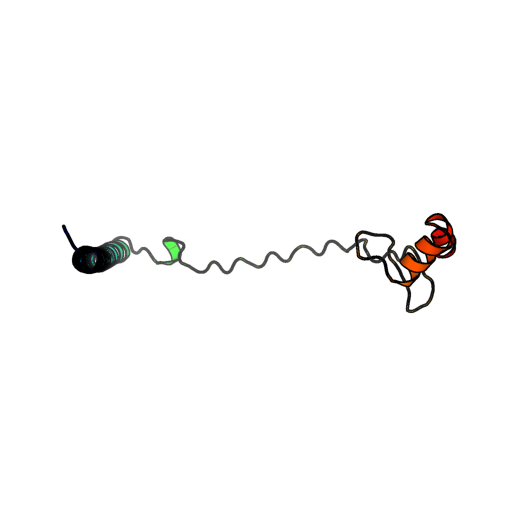.00 91 LYS A CA 1
ATOM 710 C C . LYS A 1 91 ? 37.502 -32.940 -5.908 1.00 85.00 91 LYS A C 1
ATOM 712 O O . LYS A 1 91 ? 38.441 -32.830 -5.135 1.00 85.00 91 LYS A O 1
ATOM 717 N N . ASP A 1 92 ? 37.226 -34.059 -6.572 1.00 85.25 92 ASP A N 1
ATOM 718 C CA . ASP A 1 92 ? 37.971 -35.304 -6.385 1.00 85.25 92 ASP A CA 1
ATOM 719 C C . ASP A 1 92 ? 39.450 -35.152 -6.754 1.00 85.25 92 ASP A C 1
ATOM 721 O O . ASP A 1 92 ? 40.313 -35.628 -6.022 1.00 85.25 92 ASP A O 1
ATOM 725 N N . VAL A 1 93 ? 39.757 -34.462 -7.860 1.00 83.31 93 VAL A N 1
ATOM 726 C CA . VAL A 1 93 ? 41.143 -34.169 -8.269 1.00 83.31 93 VAL A CA 1
ATOM 727 C C . VAL A 1 93 ? 41.833 -33.270 -7.241 1.00 83.31 93 VAL A C 1
ATOM 729 O O . VAL A 1 93 ? 42.926 -33.602 -6.790 1.00 83.31 93 VAL A O 1
ATOM 732 N N . ILE A 1 94 ? 41.174 -32.192 -6.800 1.00 84.00 94 ILE A N 1
ATOM 733 C CA . ILE A 1 94 ? 41.719 -31.285 -5.776 1.00 84.00 94 ILE A CA 1
ATOM 734 C C . ILE A 1 94 ? 41.946 -32.015 -4.446 1.00 84.00 94 ILE A C 1
ATOM 736 O O . ILE A 1 94 ? 42.952 -31.782 -3.783 1.00 84.00 94 ILE A O 1
ATOM 740 N N . SER A 1 95 ? 41.030 -32.896 -4.048 1.00 84.56 95 SER A N 1
ATOM 741 C CA . SER A 1 95 ? 41.125 -33.644 -2.795 1.00 84.56 95 SER A CA 1
ATOM 742 C C . SER A 1 95 ? 42.195 -34.736 -2.821 1.00 84.56 95 SER A C 1
ATOM 744 O O . SER A 1 95 ? 42.758 -35.030 -1.772 1.00 84.56 95 SER A O 1
ATOM 746 N N . LYS A 1 96 ? 42.470 -35.345 -3.981 1.00 80.81 96 LYS A N 1
ATOM 747 C CA . LYS A 1 96 ? 43.444 -36.443 -4.108 1.00 80.81 96 LYS A CA 1
ATOM 748 C C . LYS A 1 96 ? 44.862 -35.968 -4.408 1.00 80.81 96 LYS A C 1
ATOM 750 O O . LYS A 1 96 ? 45.805 -36.505 -3.842 1.00 80.81 96 LYS A O 1
ATOM 755 N N . GLU A 1 97 ? 45.010 -35.000 -5.308 1.00 75.81 97 GLU A N 1
ATOM 756 C CA . GLU A 1 97 ? 46.311 -34.590 -5.857 1.00 75.81 97 GLU A CA 1
ATOM 757 C C . GLU A 1 97 ? 46.576 -33.078 -5.710 1.00 75.81 97 GLU A C 1
ATOM 759 O O . GLU A 1 97 ? 47.594 -32.580 -6.185 1.00 75.81 97 GLU A O 1
ATOM 764 N N . GLY A 1 98 ? 45.686 -32.335 -5.042 1.00 78.81 98 GLY A N 1
ATOM 765 C CA . GLY A 1 98 ? 45.811 -30.888 -4.869 1.00 78.81 98 GLY A CA 1
ATOM 766 C C . GLY A 1 98 ? 45.337 -30.079 -6.081 1.00 78.81 98 GLY A C 1
ATOM 767 O O . GLY A 1 98 ? 44.919 -30.612 -7.109 1.00 78.81 98 GLY A O 1
ATOM 768 N N . ILE A 1 99 ? 45.359 -28.749 -5.950 1.00 75.06 99 ILE A N 1
ATOM 769 C CA . ILE A 1 99 ? 44.892 -27.828 -7.004 1.00 75.06 99 ILE A CA 1
ATOM 770 C C . ILE A 1 99 ? 45.802 -27.890 -8.244 1.00 75.06 99 ILE A C 1
ATOM 772 O O . ILE A 1 99 ? 45.300 -27.784 -9.361 1.00 75.06 99 ILE A O 1
ATOM 776 N N . ASP A 1 100 ? 47.096 -28.153 -8.062 1.00 77.19 100 ASP A N 1
ATOM 777 C CA . ASP A 1 100 ? 48.098 -28.200 -9.139 1.00 77.19 100 ASP A CA 1
ATOM 778 C C . ASP A 1 100 ? 47.839 -29.338 -10.137 1.00 77.19 100 ASP A C 1
ATOM 780 O O . ASP A 1 100 ? 48.082 -29.214 -11.337 1.00 77.19 100 ASP A O 1
ATOM 784 N N . ALA A 1 101 ? 47.238 -30.440 -9.682 1.00 80.12 101 ALA A N 1
ATOM 785 C CA . ALA A 1 101 ? 46.865 -31.549 -10.554 1.00 80.12 101 ALA A CA 1
ATOM 786 C C . ALA A 1 101 ? 45.781 -31.184 -11.577 1.00 80.12 101 ALA A C 1
ATOM 788 O O . ALA A 1 101 ? 45.614 -31.878 -12.585 1.00 80.12 101 ALA A O 1
ATOM 789 N N . LEU A 1 102 ? 45.056 -30.084 -11.351 1.00 78.94 102 LEU A N 1
ATOM 790 C CA . LEU A 1 102 ? 44.032 -29.608 -12.266 1.00 78.94 102 LEU A CA 1
ATOM 791 C C . LEU A 1 102 ? 44.627 -29.019 -13.553 1.00 78.94 102 LEU A C 1
ATOM 793 O O . LEU A 1 102 ? 43.954 -29.018 -14.581 1.00 78.94 102 LEU A O 1
ATOM 797 N N . GLU A 1 103 ? 45.898 -28.600 -13.545 1.00 80.56 103 GLU A N 1
ATOM 798 C CA . GLU A 1 103 ? 46.591 -28.090 -14.736 1.00 80.56 103 GLU A CA 1
ATOM 799 C C . GLU A 1 103 ? 46.690 -29.127 -15.858 1.00 80.56 103 GLU A C 1
ATOM 801 O O . GLU A 1 103 ? 46.615 -28.768 -17.032 1.00 80.56 103 GLU A O 1
ATOM 806 N N . LYS A 1 104 ? 46.741 -30.421 -15.513 1.00 79.75 104 LYS A N 1
ATOM 807 C CA . LYS A 1 104 ? 46.734 -31.536 -16.478 1.00 79.75 104 LYS A CA 1
ATOM 808 C C . LYS A 1 104 ? 45.460 -31.571 -17.326 1.00 79.75 104 LYS A C 1
ATOM 810 O O . LYS A 1 104 ? 45.472 -32.072 -18.444 1.00 79.75 104 LYS A O 1
ATOM 815 N N . TYR A 1 105 ? 44.362 -31.047 -16.784 1.00 79.50 105 TYR A N 1
ATOM 816 C CA . TYR A 1 105 ? 43.063 -30.993 -17.445 1.00 79.50 105 TYR A CA 1
ATOM 817 C C . TYR A 1 105 ? 42.822 -29.651 -18.129 1.00 79.50 105 TYR A C 1
ATOM 819 O O . TYR A 1 105 ? 41.748 -29.459 -18.693 1.00 79.50 105 TYR A O 1
ATOM 827 N N . LYS A 1 106 ? 43.768 -28.705 -18.063 1.00 80.31 106 LYS A N 1
ATOM 828 C CA . LYS A 1 106 ? 43.596 -27.373 -18.635 1.00 80.31 106 LYS A CA 1
ATOM 829 C C . LYS A 1 106 ? 43.507 -27.467 -20.156 1.00 80.31 106 LYS A C 1
ATOM 831 O O . LYS A 1 106 ? 44.377 -28.037 -20.808 1.00 80.31 106 LYS A O 1
ATOM 836 N N . THR A 1 107 ? 42.452 -26.908 -20.730 1.00 74.06 107 THR A N 1
ATOM 837 C CA . THR A 1 107 ? 42.324 -26.790 -22.185 1.00 74.06 107 THR A CA 1
ATOM 838 C C . THR A 1 107 ? 43.235 -25.668 -22.683 1.00 74.06 107 THR A C 1
ATOM 840 O O . THR A 1 107 ? 43.309 -24.610 -22.055 1.00 74.06 107 THR A O 1
ATOM 843 N N . LYS A 1 108 ? 43.975 -25.937 -23.765 1.00 59.19 108 LYS A N 1
ATOM 844 C CA . LYS A 1 108 ? 44.945 -25.014 -24.375 1.00 59.19 108 LYS A CA 1
ATOM 845 C C . LYS A 1 108 ? 44.269 -23.805 -25.015 1.00 59.19 108 LYS A C 1
ATOM 847 O O . LYS A 1 108 ? 43.195 -24.004 -25.625 1.00 59.19 108 LYS A O 1
#

Secondary structure (DSSP, 8-state):
---HHHHHHHHHHHHHHHHHHHHHHHHHHHHHHHHHHHHTT--TTTTT-S--------------S-----EESSSS-EE-SSSSPPPHHHHHHHHHH-SGGGGGGB--

Organism: NCBI:txid2801341

Sequence (108 aa):
MTTLAELNKKIAEMQAQANKMREEGKANAIEEIKQKMEEFAITPQDLGFGHQAKAKKTKATSIPKDRIVAYKKSETETWSGGRGPKPQWVKDVISKEGIDALEKYKTK

InterPro domains:
  IPR027444 DNA-binding protein H-NS-like, C-terminal domain [PF00816] (71-104)
  IPR037150 Histone-like protein H-NS, C-terminal domain superfamily [G3DSA:4.10.430.10] (53-108)

=== Feature glossary ===
Legend for the data blocks above and below:

— What the protein is —

The amino-acid sequence is the protein's primary structure: the linear order of residues from the N-terminus to the C-terminus, written in one-letter code. Everything else here — the 3D coordinates, the secondary structure, the domain annotations — is ultimately a consequence of this string.

Database cross-references. InterPro integrates a dozen domain/family signature databases into unified entries with residue-range hits. GO terms attach function/process/location labels with evidence codes. CATH codes position the fold in a four-level structural taxonomy. Organism is the NCBI-taxonomy species name.

— Where its atoms are —

The mmCIF block holds the 3D Cartesian coordinates of each backbone atom (N, Cα, C, O) in ångströms. mmCIF is the PDB's canonical archive format — a tagged-loop text representation of the atomic model.

The six renders are orthographic views along the three Cartesian axes in both directions. Representation (cartoon, sticks, or surface) and color scheme (sequence-rainbow or by-chain) vary across proteins so the training set covers all the common visualization conventions.

— Local backbone conformation —

Secondary structure is the local, repeating backbone conformation. DSSP classifies it into eight states by reading the hydrogen-bond network: three helix types (H, G, I), two β types (E, B), two non-regular types (T, S), and unstructured coil (-).

SS3 is a coarse helix/strand/coil call (letters a/b/c) made by the P-SEA algorithm from inter-Cα distances and dihedrals. It is less detailed than DSSP but needs only Cα positions.

Backbone dihedral angles. Every residue except chain termini has a φ (preceding-C → N → Cα → C) and a ψ (N → Cα → C → next-N). They are reported in degrees following the IUPAC sign convention. Secondary structure is essentially a statement about which (φ, ψ) basin each residue occupies.

— Global shape and packing —

The geometric summa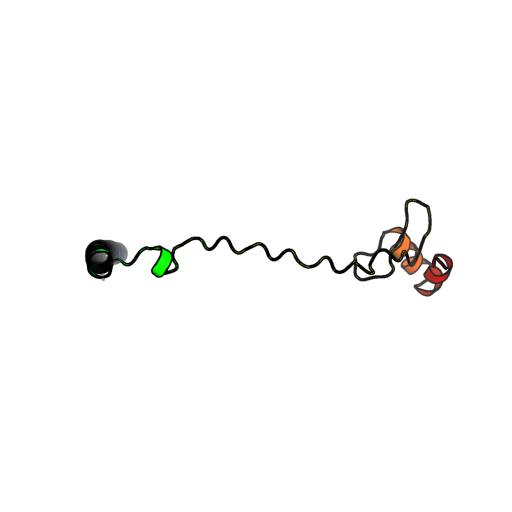ry reports three shape descriptors. Rg (radius of gyration) measures how spread out the Cα atoms are about their centre of mass; compact globular proteins have small Rg, elongated or unfolded ones large. Cα contacts (<8 Å, |i−j|>4) count long-range residue pairs in spatial proximity — high for tightly packed folds, near zero for rods or random coil. The bounding-box extents give the protein's footprint along x, y, z in Å.

Solvent accessibility: the surface area of each residue that a 1.4 Å water probe can touch, in Å². When only backbone atoms are present the absolute values are lower than full-atom SASA (side chains contribute most of the area) and are flagged as backbone-only.

Plot images: a contact map (which residues are close in 3D, as an N×N binary image), a Ramachandran scatter (backbone torsion angles, revealing secondary-structure composition at a glance), and — for AlphaFold structures — a PAE heatmap (pairwise prediction confidence).

— Structural neighborhood —

Foldseek's 3Di representation compresses backbone geometry into a per-residue letter drawn from a learned twenty-state alphabet. It captures the tertiary interaction pattern around each residue — which residues are packed against it in space, regardless of where they are in sequence.

Structural nearest neighbors (via Foldseek easy-search vs the PDB). Reported per hit: target PDB id, E-value, and alignment TM-score. A TM-score above ~0.5 is the conventional threshold for 'same fold'.

— Confidence and disorder —

pLDDT (predicted Local Distance Difference Test) is AlphaFold's per-residue confidence score, ranging from 0 to 100. Values above 90 indicate high confidence (typically well-packed cores); 70–90 is confident; 50–70 low confidence; below 50 usually means the region is disordered or the prediction is unreliable there. AlphaFold stores pLDDT in the mmCIF B-factor column.

For experimental (PDB) structures, the B-factor (temperature factor) quantifies the positional spread of each atom in the crystal — a combination of thermal vibration and static disorder — in units of Å². High B-factors mark flexible loops or poorly resolved regions; low B-factors mark the rigid, well-ordered core.

Predicted Aligned Error (PAE) is an AlphaFold confidence matrix: entry (i, j) is the expected error in the position of residue j, in ångströms, when the prediction is superimposed on the true structure at residue i. Low PAE within a block of residues means that block is internally rigid and well-predicted; high PAE between two blocks means their relative placement is uncertain even if each block individually is confident.